Protein AF-A0A482J5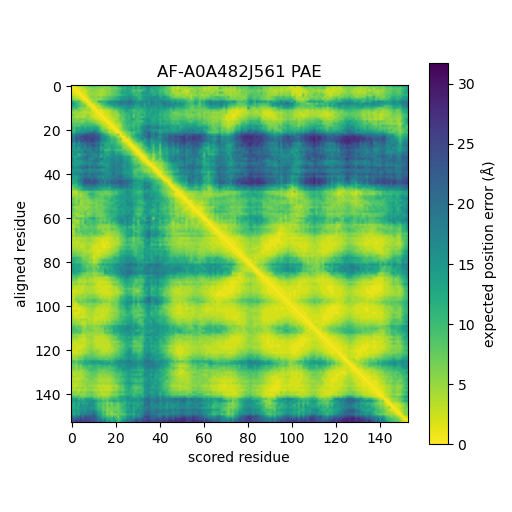61-F1 (afdb_monomer)

Organism: NCBI:txid119219

Solvent-accessible surface area (backbone atoms only — not comparable to full-atom values): 8824 Å² total; per-residue (Å²): 69,38,36,42,45,61,85,67,69,70,50,42,42,31,44,42,48,53,61,88,45,54,95,66,61,101,55,86,54,64,65,40,57,34,67,81,62,46,78,80,64,70,86,78,70,88,78,81,68,65,26,83,70,95,51,59,74,94,69,44,37,71,46,81,70,74,55,83,40,66,33,37,39,31,37,40,32,43,21,58,84,91,48,54,88,33,61,22,49,19,13,33,27,33,56,43,53,82,96,42,35,34,37,37,45,39,46,63,50,89,66,17,78,48,52,46,42,46,55,27,35,46,39,77,37,100,83,60,37,46,48,80,41,78,42,87,67,53,46,74,46,55,74,72,61,71,64,67,64,62,62,77,116

Radius of gyration: 15.28 Å; Cα contacts (8 Å, |Δi|>4): 322; chains: 1; bounding box: 35×39×38 Å

Sequence (153 aa):
MVRVTTSTDDRTTFSVLDPASCPKAPWPLVLAGTGKQLAAMGRDGELDMVGSSPEPPSRTRERKVAVDKRIYVAVTSTAAPPAEEVRCAAGVSFIPRTGAQYEIRYTRDETAQHCSARVLRLEPRGDGGANVAPEPTQLGFRALRSEYLCGAR

Secondary structure (DSSP, 8-state):
-EEEEES--TTEEEEEE-GGGTT--SS--EEE--GGGGTTS--PPP---SS--SS-TTT-EEE---SSS-EEEEEEEEPPTT-TT-EEEEEEEE---TT-EEEEEEEE-TTSS-EEEEEEEEEE-TTS-EEEEE-TT-EEES---HHHHHS--

Structure (mmCIF, N/CA/C/O backbone):
data_AF-A0A482J561-F1
#
_entry.id   AF-A0A482J561-F1
#
loop_
_atom_site.group_PDB
_atom_site.id
_atom_site.type_symbol
_atom_site.label_atom_id
_atom_site.label_alt_id
_atom_site.label_comp_id
_atom_site.label_asym_id
_atom_site.label_entity_id
_atom_site.label_seq_id
_atom_site.pdbx_PDB_ins_code
_atom_site.Cartn_x
_atom_site.Cartn_y
_atom_site.Cartn_z
_atom_site.occupancy
_atom_site.B_iso_or_equiv
_atom_site.auth_seq_id
_atom_site.auth_comp_id
_atom_site.auth_asym_id
_atom_site.auth_atom_id
_atom_site.pdbx_PDB_model_num
ATOM 1 N N . MET A 1 1 ? -11.466 0.850 3.862 1.00 74.38 1 MET A N 1
ATOM 2 C CA . MET A 1 1 ? -11.291 0.355 2.470 1.00 74.38 1 MET A CA 1
ATOM 3 C C . MET A 1 1 ? -9.904 0.738 1.996 1.00 74.38 1 MET A C 1
ATOM 5 O O . MET A 1 1 ? -9.359 1.702 2.521 1.00 74.38 1 MET A O 1
ATOM 9 N N . VAL A 1 2 ? -9.312 -0.020 1.081 1.00 73.81 2 VAL A N 1
ATOM 10 C CA . VAL A 1 2 ? -7.940 0.196 0.612 1.00 73.81 2 VAL A CA 1
ATOM 11 C C . VAL A 1 2 ? -7.914 0.134 -0.907 1.00 73.81 2 VAL A C 1
ATOM 13 O O . VAL A 1 2 ? -8.330 -0.879 -1.457 1.00 73.81 2 VAL A O 1
ATOM 16 N N . ARG A 1 3 ? -7.382 1.175 -1.551 1.00 80.19 3 ARG A N 1
ATOM 17 C CA . ARG A 1 3 ? -7.026 1.223 -2.970 1.00 80.19 3 ARG A CA 1
ATOM 18 C C . ARG A 1 3 ? -5.521 1.060 -3.129 1.00 80.19 3 ARG A C 1
ATOM 20 O O . ARG A 1 3 ? -4.746 1.650 -2.377 1.00 80.19 3 ARG A O 1
ATOM 27 N N . VAL A 1 4 ? -5.095 0.307 -4.132 1.00 73.94 4 VAL A N 1
ATOM 28 C CA . VAL A 1 4 ? -3.686 0.224 -4.531 1.00 73.94 4 VAL A CA 1
ATOM 29 C C . VAL A 1 4 ? -3.464 1.056 -5.786 1.00 73.94 4 VAL A C 1
ATOM 31 O O . VAL A 1 4 ? -4.193 0.919 -6.767 1.00 73.94 4 VAL A O 1
ATOM 34 N N . THR A 1 5 ? -2.435 1.896 -5.738 1.00 75.12 5 THR A N 1
ATOM 35 C CA . THR A 1 5 ? -1.909 2.655 -6.875 1.00 75.12 5 THR A CA 1
ATOM 36 C C . THR A 1 5 ? -0.450 2.274 -7.065 1.00 75.12 5 THR A C 1
ATOM 38 O O . THR A 1 5 ? 0.326 2.194 -6.106 1.00 75.12 5 THR A O 1
ATOM 41 N N . THR A 1 6 ? -0.081 1.987 -8.304 1.00 71.12 6 THR A N 1
ATOM 42 C CA . THR A 1 6 ? 1.246 1.487 -8.629 1.00 71.12 6 THR A CA 1
ATOM 43 C C . THR A 1 6 ? 1.725 2.129 -9.909 1.00 71.12 6 THR A C 1
ATOM 45 O O . THR A 1 6 ? 1.005 2.115 -10.896 1.00 71.12 6 THR A O 1
ATOM 48 N N . SER A 1 7 ? 2.952 2.646 -9.919 1.00 67.75 7 SER A N 1
ATOM 49 C CA . SER A 1 7 ? 3.564 3.190 -11.137 1.00 67.75 7 SER A CA 1
ATOM 50 C C . SER A 1 7 ? 4.103 2.094 -12.070 1.00 67.75 7 SER A C 1
ATOM 52 O O . SER A 1 7 ? 5.018 2.347 -12.852 1.00 67.75 7 SER A O 1
ATOM 54 N N . THR A 1 8 ? 3.647 0.848 -11.917 1.00 62.09 8 THR A N 1
ATOM 55 C CA . THR A 1 8 ? 4.318 -0.341 -12.458 1.00 62.09 8 THR A CA 1
ATOM 56 C C . THR A 1 8 ? 3.422 -1.192 -13.343 1.00 62.09 8 THR A C 1
ATOM 58 O O . THR A 1 8 ? 2.197 -1.091 -13.335 1.00 62.09 8 THR A O 1
ATOM 61 N N . ASP A 1 9 ? 4.085 -2.002 -14.159 1.00 64.81 9 ASP A N 1
ATOM 62 C CA . ASP A 1 9 ? 3.537 -2.962 -15.108 1.00 64.81 9 ASP A CA 1
ATOM 63 C C . ASP A 1 9 ? 3.195 -4.302 -14.434 1.00 64.81 9 ASP A C 1
ATOM 65 O O . ASP A 1 9 ? 3.190 -4.428 -13.206 1.00 64.81 9 ASP A O 1
ATOM 69 N N . ASP A 1 10 ? 2.939 -5.333 -15.248 1.00 67.19 10 ASP A N 1
ATOM 70 C CA . ASP A 1 10 ? 2.455 -6.624 -14.770 1.00 67.19 10 A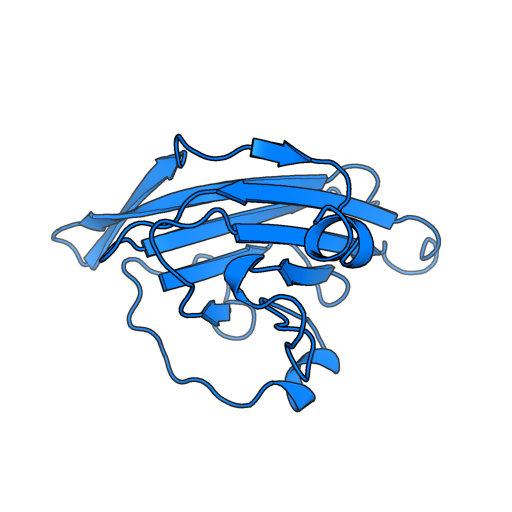SP A CA 1
ATOM 71 C C . ASP A 1 10 ? 3.492 -7.514 -14.043 1.00 67.19 10 ASP A C 1
ATOM 73 O O . ASP A 1 10 ? 3.405 -8.744 -14.045 1.00 67.19 10 ASP A O 1
ATOM 77 N N . ARG A 1 11 ? 4.506 -6.895 -13.431 1.00 68.69 11 ARG A N 1
ATOM 78 C CA . ARG A 1 11 ? 5.641 -7.562 -12.771 1.00 68.69 11 ARG A CA 1
ATOM 79 C C . ARG A 1 11 ? 5.702 -7.343 -11.268 1.00 68.69 11 ARG A C 1
ATOM 81 O O . ARG A 1 11 ? 6.667 -7.761 -10.622 1.00 68.69 11 ARG A O 1
ATOM 88 N N . THR A 1 12 ? 4.691 -6.684 -10.713 1.00 71.88 12 THR A N 1
ATOM 89 C CA . THR A 1 12 ? 4.586 -6.388 -9.286 1.00 71.88 12 THR A CA 1
ATOM 90 C C . THR A 1 12 ? 3.503 -7.254 -8.645 1.00 71.88 12 THR A C 1
ATOM 92 O O . THR A 1 12 ? 2.371 -7.328 -9.124 1.00 71.88 12 THR A O 1
ATOM 95 N N . THR A 1 13 ? 3.864 -7.912 -7.547 1.00 72.88 13 THR A N 1
ATOM 96 C CA . THR A 1 13 ? 2.984 -8.731 -6.708 1.00 72.88 13 THR A CA 1
ATOM 97 C C . THR A 1 13 ? 2.817 -8.061 -5.347 1.00 72.88 13 THR A C 1
ATOM 99 O O . THR A 1 13 ? 3.813 -7.702 -4.711 1.00 72.88 13 THR A O 1
ATOM 102 N N . PHE A 1 14 ? 1.573 -7.934 -4.881 1.00 74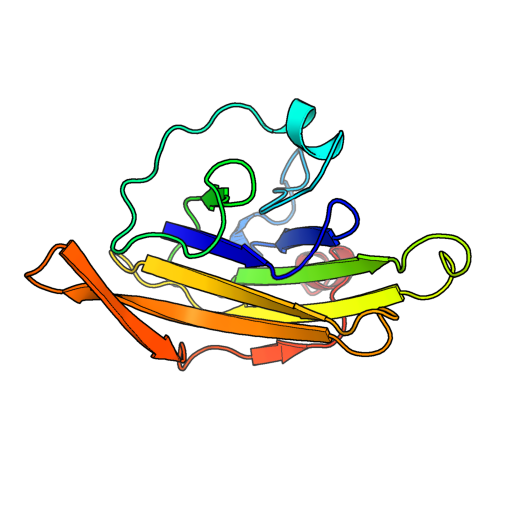.06 14 PHE A N 1
ATOM 103 C CA . PHE A 1 14 ? 1.234 -7.402 -3.564 1.00 74.06 14 PHE A CA 1
ATOM 104 C C . PHE A 1 14 ? 0.584 -8.488 -2.706 1.00 74.06 14 PHE A C 1
ATOM 106 O O . PHE A 1 14 ? -0.484 -9.018 -3.019 1.00 74.06 14 PHE A O 1
ATOM 113 N N . SER A 1 15 ? 1.193 -8.754 -1.562 1.00 71.25 15 SER A N 1
ATOM 114 C CA . SER A 1 15 ? 0.678 -9.668 -0.552 1.00 71.25 15 SER A CA 1
ATOM 115 C C . SER A 1 15 ? 0.185 -8.863 0.639 1.00 71.25 15 SER A C 1
ATOM 117 O O . SER A 1 15 ? 0.915 -8.003 1.138 1.00 71.25 15 SER A O 1
ATOM 119 N N . VAL A 1 16 ? -1.023 -9.152 1.127 1.00 72.56 16 VAL A N 1
ATOM 120 C CA . VAL A 1 16 ? -1.464 -8.643 2.428 1.00 72.56 16 VAL A CA 1
ATOM 121 C C . VAL A 1 16 ? -1.579 -9.750 3.435 1.00 72.56 16 VAL A C 1
ATOM 123 O O . VAL A 1 16 ? -2.102 -10.829 3.175 1.00 72.56 16 VAL A O 1
ATOM 126 N N . LEU A 1 17 ? -1.053 -9.436 4.606 1.00 71.25 17 LEU A N 1
ATOM 127 C CA . LEU A 1 17 ? -1.030 -10.306 5.749 1.00 71.25 17 LEU A CA 1
ATOM 128 C C . LEU A 1 17 ? -1.747 -9.577 6.879 1.00 71.25 17 LEU A C 1
ATOM 130 O O . LEU A 1 17 ? -1.310 -8.522 7.348 1.00 71.25 17 LEU A O 1
ATOM 134 N N . ASP A 1 18 ? -2.877 -10.148 7.276 1.00 71.25 18 ASP A N 1
ATOM 135 C CA . ASP A 1 18 ? -3.628 -9.759 8.459 1.00 71.25 18 ASP A CA 1
ATOM 136 C C . ASP A 1 18 ? -3.331 -10.782 9.571 1.00 71.25 18 ASP A C 1
ATOM 138 O O . ASP A 1 18 ? -3.808 -11.918 9.491 1.00 71.25 18 ASP A O 1
ATOM 142 N N . PRO A 1 19 ? -2.545 -10.424 10.605 1.00 65.75 19 PRO A N 1
ATOM 143 C CA . PRO A 1 19 ? -2.222 -11.331 11.705 1.00 65.75 19 PRO A CA 1
ATOM 144 C C . PRO A 1 19 ? -3.455 -11.849 12.453 1.00 65.75 19 PRO A C 1
ATOM 146 O O . PRO A 1 19 ? -3.391 -12.913 13.069 1.00 65.75 19 PRO A O 1
ATOM 149 N N . ALA A 1 20 ? -4.587 -11.132 12.399 1.00 64.81 20 ALA A N 1
ATOM 150 C CA . ALA A 1 20 ? -5.841 -11.597 12.985 1.00 64.81 20 ALA A CA 1
ATOM 151 C C . ALA A 1 20 ? -6.414 -12.832 12.261 1.00 64.81 20 ALA A C 1
ATOM 153 O O . ALA A 1 20 ? -7.264 -13.520 12.820 1.00 64.81 20 ALA A O 1
ATOM 154 N N . SER A 1 21 ? -5.921 -13.143 11.057 1.00 61.34 21 SER A N 1
ATOM 155 C CA . SER A 1 21 ? -6.320 -14.306 10.253 1.00 61.34 21 SER A CA 1
ATOM 156 C C . SER A 1 21 ? -5.414 -15.543 10.444 1.00 61.34 21 SER A C 1
ATOM 158 O O . SER A 1 21 ? -5.649 -16.580 9.823 1.00 61.34 21 SER A O 1
ATOM 160 N N . CYS A 1 22 ? -4.383 -15.491 11.301 1.00 62.53 22 CYS A N 1
ATOM 161 C CA . CYS A 1 22 ? -3.546 -16.659 11.627 1.00 62.53 22 CYS A CA 1
ATOM 162 C C . CYS A 1 22 ? -4.279 -17.624 12.597 1.00 62.53 22 CYS A C 1
ATOM 164 O O . CYS A 1 22 ? -4.930 -17.152 13.531 1.00 62.53 22 CYS A O 1
ATOM 166 N N . PRO A 1 23 ? -4.155 -18.966 12.462 1.00 57.38 23 PRO A N 1
ATOM 167 C CA . PRO A 1 23 ? -3.272 -19.711 11.555 1.00 57.38 23 PRO A CA 1
ATOM 168 C C . PRO A 1 23 ? -3.900 -20.046 10.189 1.00 57.38 23 PRO A C 1
ATOM 170 O O . PRO A 1 23 ? -3.286 -20.763 9.404 1.00 57.38 23 PRO A O 1
ATOM 173 N N . LYS A 1 24 ? -5.127 -19.594 9.899 1.00 51.75 24 LYS A N 1
ATOM 174 C CA . LYS A 1 24 ? -5.926 -20.118 8.786 1.00 51.75 24 LYS A CA 1
ATOM 175 C C . LYS A 1 24 ? -6.505 -18.998 7.919 1.00 51.75 24 LYS A C 1
ATOM 177 O O . LYS A 1 24 ? -7.636 -18.570 8.120 1.00 51.75 24 LYS A O 1
ATOM 182 N N . ALA A 1 25 ? -5.770 -18.636 6.872 1.00 46.88 25 ALA A N 1
ATOM 183 C CA . ALA A 1 25 ? -6.376 -18.189 5.623 1.00 46.88 25 ALA A CA 1
ATOM 184 C C . ALA A 1 25 ? -6.187 -19.333 4.605 1.00 46.88 25 ALA A C 1
ATOM 186 O O . ALA A 1 25 ? -5.044 -19.683 4.317 1.00 46.88 25 ALA A O 1
ATOM 187 N N . PRO A 1 26 ? -7.255 -19.974 4.089 1.00 39.50 26 PRO A N 1
ATOM 188 C CA . PRO A 1 26 ? -7.130 -21.096 3.149 1.00 39.50 26 PRO A CA 1
ATOM 189 C C . PRO A 1 26 ? -6.497 -20.705 1.802 1.00 39.50 26 PRO A C 1
ATOM 191 O O . PRO A 1 26 ? -6.186 -21.580 1.001 1.00 39.50 26 PRO A O 1
ATOM 194 N N . TRP A 1 27 ? -6.290 -19.407 1.565 1.00 39.50 27 TRP A N 1
ATOM 195 C CA . TRP A 1 27 ? -5.699 -18.836 0.362 1.00 39.50 27 TRP A CA 1
ATOM 196 C C . TRP A 1 27 ? -4.897 -17.581 0.731 1.00 39.50 27 TRP A C 1
ATOM 198 O O . TRP A 1 27 ? -5.283 -16.882 1.674 1.00 39.50 27 TRP A O 1
ATOM 208 N N . PRO A 1 28 ? -3.810 -17.251 0.009 1.00 41.50 28 PRO A N 1
ATOM 209 C CA . PRO A 1 28 ? -3.178 -15.945 0.143 1.00 41.50 28 PRO A CA 1
ATOM 210 C C . PRO A 1 28 ? -4.212 -14.852 -0.161 1.00 41.50 28 PRO A C 1
ATOM 212 O O . PRO A 1 28 ? -4.810 -14.840 -1.237 1.00 41.50 28 PRO A O 1
ATOM 215 N N . LEU A 1 29 ? -4.427 -13.930 0.783 1.00 50.16 29 LEU A N 1
ATOM 216 C CA . LEU A 1 29 ? -5.214 -12.717 0.557 1.00 50.16 29 LEU A CA 1
ATOM 217 C C . LEU A 1 29 ? -4.370 -11.776 -0.314 1.00 50.16 29 LEU A C 1
ATOM 219 O O . LEU A 1 29 ? -3.665 -10.887 0.166 1.00 50.16 29 LEU A O 1
ATOM 223 N N . VAL A 1 30 ? -4.359 -12.051 -1.618 1.00 44.06 30 VAL A N 1
ATOM 224 C CA . VAL A 1 30 ? -3.670 -11.227 -2.611 1.00 44.06 30 VAL A CA 1
ATOM 225 C C . VAL A 1 30 ? -4.409 -9.890 -2.682 1.00 44.06 30 VAL A C 1
ATOM 227 O O . VAL A 1 30 ? -5.550 -9.810 -3.133 1.00 44.06 30 VAL A O 1
ATOM 230 N N . LEU A 1 31 ? -3.772 -8.836 -2.171 1.00 48.62 31 LEU A N 1
ATOM 231 C CA . LEU A 1 31 ? -4.339 -7.483 -2.130 1.00 48.62 31 LEU A CA 1
ATOM 232 C C . LEU A 1 31 ? -4.307 -6.826 -3.510 1.00 48.62 31 LEU A C 1
ATOM 234 O O . LEU A 1 31 ? -5.187 -6.043 -3.857 1.00 48.62 31 LEU A O 1
ATOM 238 N N . ALA A 1 32 ? -3.272 -7.152 -4.285 1.00 43.19 32 ALA A N 1
ATOM 239 C CA . ALA A 1 32 ? -3.131 -6.778 -5.676 1.00 43.19 32 ALA A CA 1
ATOM 240 C C . ALA A 1 32 ? -2.144 -7.725 -6.374 1.00 43.19 32 ALA A C 1
ATOM 242 O O . ALA A 1 32 ? -1.132 -8.154 -5.825 1.00 43.19 32 ALA A O 1
ATOM 243 N N . GLY A 1 33 ? -2.449 -8.050 -7.617 1.00 42.91 33 GLY A N 1
ATOM 244 C CA . GLY A 1 33 ? -1.601 -8.836 -8.494 1.00 42.91 33 GLY A CA 1
ATOM 245 C C . GLY A 1 33 ? -1.804 -8.336 -9.907 1.00 42.91 33 GLY A C 1
ATOM 246 O O . GLY A 1 33 ? -2.800 -7.672 -10.214 1.00 42.91 33 GLY A O 1
ATOM 247 N N . THR A 1 34 ? -0.853 -8.651 -10.760 1.00 43.16 34 THR A N 1
ATOM 248 C CA . THR A 1 34 ? -0.872 -8.250 -12.156 1.00 43.16 34 THR A CA 1
ATOM 249 C C . THR A 1 34 ? -0.864 -9.482 -13.067 1.00 43.16 34 THR A C 1
ATOM 251 O O . THR A 1 34 ? -0.515 -10.587 -12.642 1.00 43.16 34 THR A O 1
ATOM 254 N N . GLY A 1 35 ? -1.366 -9.350 -14.298 1.00 48.28 35 GLY A N 1
ATOM 255 C CA . GLY A 1 35 ? -1.484 -10.481 -15.228 1.00 48.28 35 GLY A CA 1
ATOM 256 C C . GLY A 1 35 ? -2.302 -11.681 -14.701 1.00 48.28 35 GLY A C 1
ATOM 257 O O . GLY A 1 35 ? -3.396 -11.535 -14.157 1.00 48.28 35 GLY A O 1
ATOM 258 N N . LYS A 1 36 ? -1.789 -12.910 -14.880 1.00 41.59 36 LYS A N 1
ATOM 259 C CA . LYS A 1 36 ? -2.512 -14.180 -14.620 1.00 41.59 36 LYS A CA 1
ATOM 260 C C . LYS A 1 36 ? -2.879 -14.430 -13.149 1.00 41.59 36 LYS A C 1
ATOM 262 O O . LYS A 1 36 ? -3.746 -15.258 -12.882 1.00 41.59 36 LYS A O 1
ATOM 267 N N . GLN A 1 37 ? -2.278 -13.700 -12.208 1.00 47.75 37 GLN A N 1
ATOM 268 C CA . GLN A 1 37 ? -2.614 -13.776 -10.779 1.00 47.75 37 GLN A CA 1
ATOM 269 C C . GLN A 1 37 ? -4.034 -13.245 -10.482 1.00 47.75 37 GLN A C 1
ATOM 271 O O . GLN A 1 37 ? -4.614 -13.579 -9.454 1.00 47.75 37 GLN A O 1
ATOM 276 N N . LEU A 1 38 ? -4.624 -12.468 -11.406 1.00 48.84 38 LEU A N 1
ATOM 277 C CA . LEU A 1 38 ? -5.964 -11.873 -11.298 1.00 48.84 38 LEU A CA 1
ATOM 278 C C . LEU A 1 38 ? -7.121 -12.863 -11.467 1.00 48.84 38 LEU A C 1
ATOM 280 O O . LEU A 1 38 ? -8.165 -12.685 -10.843 1.00 48.84 38 LEU A O 1
ATOM 284 N N . ALA A 1 39 ? -6.950 -13.908 -12.280 1.00 47.16 39 ALA A N 1
ATOM 285 C CA . ALA A 1 39 ? -8.026 -14.858 -12.576 1.00 47.16 39 ALA A CA 1
ATOM 286 C C . ALA A 1 39 ? -8.450 -15.684 -11.346 1.00 47.16 39 ALA A C 1
ATOM 288 O O . ALA A 1 39 ? -9.585 -16.145 -11.276 1.00 47.16 39 ALA A O 1
ATOM 289 N N . ALA A 1 40 ? -7.562 -15.827 -10.358 1.00 46.16 40 ALA A N 1
ATOM 290 C CA . ALA A 1 40 ? -7.813 -16.569 -9.125 1.00 46.16 40 ALA A CA 1
ATOM 291 C C . ALA A 1 40 ? -8.581 -15.766 -8.049 1.00 46.16 40 ALA A C 1
ATOM 293 O O . ALA A 1 40 ? -8.910 -16.326 -7.009 1.00 46.16 40 ALA A O 1
ATOM 294 N N . MET A 1 41 ? -8.850 -14.467 -8.264 1.00 49.53 41 MET A N 1
ATOM 295 C CA . MET A 1 41 ? -9.267 -13.532 -7.200 1.00 49.53 41 MET A CA 1
ATOM 296 C C . MET A 1 41 ? -10.746 -13.106 -7.209 1.00 49.53 41 MET A C 1
ATOM 298 O O . MET A 1 41 ? -11.152 -12.352 -6.326 1.00 49.53 41 MET A O 1
ATOM 302 N N . GLY A 1 42 ? -11.551 -13.559 -8.177 1.00 46.50 42 GLY A N 1
ATOM 303 C CA . GLY A 1 42 ? -12.956 -13.145 -8.309 1.00 46.50 42 GLY A CA 1
ATOM 304 C C . GLY A 1 42 ? -13.150 -11.650 -8.635 1.00 46.50 42 GLY A C 1
ATOM 305 O O . GLY A 1 42 ? -12.209 -10.855 -8.640 1.00 46.50 42 GLY A O 1
ATOM 306 N N . ARG A 1 43 ? -14.391 -11.257 -8.957 1.00 46.84 43 ARG A N 1
ATOM 307 C CA . ARG A 1 43 ? -14.787 -9.860 -9.217 1.00 46.84 43 ARG A CA 1
ATOM 308 C C . ARG A 1 43 ? -15.447 -9.279 -7.966 1.00 46.84 43 ARG A C 1
ATOM 310 O O . ARG A 1 43 ? -16.665 -9.339 -7.848 1.00 46.84 43 ARG A O 1
ATOM 317 N N . ASP A 1 44 ? -14.670 -8.728 -7.042 1.00 46.81 44 ASP A N 1
ATOM 318 C CA . ASP A 1 44 ? -15.261 -7.782 -6.088 1.00 46.81 44 ASP A CA 1
ATOM 319 C C . ASP A 1 44 ? -15.614 -6.503 -6.858 1.00 46.81 44 ASP A C 1
ATOM 321 O O . ASP A 1 44 ? -14.775 -5.983 -7.601 1.00 46.81 44 ASP A O 1
ATOM 325 N N . GLY A 1 45 ? -16.868 -6.060 -6.730 1.00 50.22 45 GLY A N 1
ATOM 326 C CA . GLY A 1 45 ? -17.376 -4.829 -7.338 1.00 50.22 45 GLY A CA 1
ATOM 327 C C . GLY A 1 45 ? -16.670 -3.576 -6.813 1.00 50.22 45 GLY A C 1
ATOM 328 O O . GLY A 1 45 ? -15.920 -3.640 -5.837 1.00 50.22 45 GLY A O 1
ATOM 329 N N . GLU A 1 46 ? -16.906 -2.449 -7.487 1.00 54.97 46 GLU A N 1
ATOM 330 C CA . GLU A 1 46 ? -16.416 -1.124 -7.083 1.00 54.97 46 GLU A CA 1
ATOM 331 C C . GLU A 1 46 ? -16.709 -0.877 -5.591 1.00 54.97 46 GLU A C 1
ATOM 333 O O . GLU A 1 46 ? -17.803 -1.176 -5.110 1.00 54.97 46 GLU A O 1
ATOM 338 N N . LEU A 1 47 ? -15.716 -0.401 -4.829 1.00 58.16 47 LEU A N 1
ATOM 339 C CA . LEU A 1 47 ? -15.858 -0.141 -3.389 1.00 58.16 47 LEU A CA 1
ATOM 340 C C . LEU A 1 47 ? -16.210 1.324 -3.088 1.00 58.16 47 LEU A C 1
ATOM 342 O O . LEU A 1 47 ? -16.095 1.742 -1.936 1.00 58.16 47 LEU A O 1
ATOM 346 N N . ASP A 1 48 ? -16.627 2.088 -4.103 1.00 68.81 48 ASP A N 1
ATOM 347 C CA . ASP A 1 48 ? -17.039 3.496 -4.011 1.00 68.81 48 ASP A CA 1
ATOM 348 C C . ASP A 1 48 ? -16.044 4.356 -3.215 1.00 68.81 48 ASP A C 1
ATOM 350 O O . ASP A 1 48 ? -16.388 5.101 -2.288 1.00 68.81 48 ASP A O 1
ATOM 354 N N . MET A 1 49 ? -14.757 4.209 -3.540 1.00 78.50 49 MET A N 1
ATOM 355 C CA . MET A 1 49 ? -13.705 4.974 -2.883 1.00 78.50 49 MET A CA 1
ATOM 356 C C . MET A 1 49 ? -13.719 6.448 -3.303 1.00 78.50 49 MET A C 1
ATOM 358 O O . MET A 1 49 ? -14.009 6.795 -4.445 1.00 78.50 49 MET A O 1
ATOM 362 N N . VAL A 1 50 ? -13.382 7.332 -2.364 1.00 84.31 50 VAL A N 1
ATOM 363 C CA . VAL A 1 50 ? -13.386 8.777 -2.587 1.00 84.31 50 VAL A CA 1
ATOM 364 C C . VAL A 1 50 ? -12.203 9.221 -3.434 1.00 84.31 50 VAL A C 1
ATOM 366 O O . VAL A 1 50 ? -11.068 8.771 -3.247 1.00 84.31 50 VAL A O 1
ATOM 369 N N . GLY A 1 51 ? -12.479 10.159 -4.339 1.00 82.12 51 GLY A N 1
ATOM 370 C CA . GLY A 1 51 ? -11.522 10.664 -5.313 1.00 82.12 51 GLY A CA 1
ATOM 371 C C . GLY A 1 51 ? -11.181 9.653 -6.412 1.00 82.12 51 GLY A C 1
ATOM 372 O O . GLY A 1 51 ? -11.125 8.441 -6.201 1.00 82.12 51 GLY A O 1
ATOM 373 N N . SER A 1 52 ? -10.887 10.155 -7.608 1.00 76.25 52 SER A N 1
ATOM 374 C CA . SER A 1 52 ? -10.500 9.309 -8.740 1.00 76.25 52 SER A CA 1
ATOM 375 C C . SER A 1 52 ? -9.090 8.739 -8.563 1.00 76.25 52 SER A C 1
ATOM 377 O O . SER A 1 52 ? -8.180 9.427 -8.094 1.00 76.25 52 SER A O 1
ATOM 379 N N . SER A 1 53 ? -8.898 7.476 -8.951 1.00 73.50 53 SER A N 1
ATOM 380 C CA . SER A 1 53 ? -7.558 6.898 -9.060 1.00 73.50 53 SER A CA 1
ATOM 381 C C . SER A 1 53 ? -6.803 7.566 -10.215 1.00 73.50 53 SER A C 1
ATOM 383 O O . SER A 1 53 ? -7.391 7.744 -11.283 1.00 73.50 53 SER A O 1
ATOM 385 N N . PRO A 1 54 ? -5.516 7.920 -10.047 1.00 72.06 54 PRO A N 1
ATOM 386 C CA . PRO A 1 54 ? -4.674 8.330 -11.169 1.00 72.06 54 PRO A CA 1
ATOM 387 C C . PRO A 1 54 ? -4.333 7.153 -12.102 1.00 72.06 54 PRO A C 1
ATOM 389 O O . PRO A 1 54 ? -3.948 7.377 -13.245 1.00 72.06 54 PRO A O 1
ATOM 392 N N . GLU A 1 55 ? -4.473 5.908 -11.633 1.00 68.38 55 GLU A N 1
ATOM 393 C CA . GLU A 1 55 ? -4.266 4.704 -12.441 1.00 68.38 55 GLU A CA 1
ATOM 394 C C . GLU A 1 55 ? -5.563 4.296 -13.160 1.00 68.38 55 GLU A C 1
ATOM 396 O O . GLU A 1 55 ? -6.650 4.417 -12.582 1.00 68.38 55 GLU A O 1
ATOM 401 N N . PRO A 1 56 ? -5.493 3.732 -14.383 1.00 66.75 56 PRO A N 1
ATOM 402 C CA . PRO A 1 56 ? -6.680 3.241 -15.071 1.00 66.75 56 PRO A CA 1
ATOM 403 C C . PRO A 1 56 ? -7.391 2.154 -14.237 1.00 66.75 56 PRO A C 1
ATOM 405 O O . PRO A 1 56 ? -6.735 1.414 -13.491 1.00 66.75 56 PRO A O 1
ATOM 408 N N . PRO A 1 57 ? -8.721 1.980 -14.375 1.00 64.50 57 PRO A N 1
ATOM 409 C CA . PRO A 1 57 ? -9.482 0.992 -13.599 1.00 64.50 57 PRO A CA 1
ATOM 410 C C . PRO A 1 57 ? -8.929 -0.437 -13.707 1.00 64.50 57 PRO A C 1
ATOM 412 O O . PRO A 1 57 ? -8.938 -1.200 -12.744 1.00 64.50 57 PRO A O 1
ATOM 415 N N . SER A 1 58 ? -8.345 -0.790 -14.856 1.00 61.00 58 SER A N 1
ATOM 416 C CA . SER A 1 58 ? -7.697 -2.088 -15.079 1.00 61.00 58 SER A CA 1
ATOM 417 C C . SER A 1 58 ? -6.474 -2.341 -14.188 1.00 61.00 58 SER A C 1
ATOM 419 O O . SER A 1 58 ? -6.120 -3.504 -13.995 1.00 61.00 58 SER A O 1
ATOM 421 N N . ARG A 1 59 ? -5.875 -1.305 -13.587 1.00 62.00 59 ARG A N 1
ATOM 422 C CA . ARG A 1 59 ? -4.700 -1.370 -12.693 1.00 62.00 59 ARG A CA 1
ATOM 423 C C . ARG A 1 59 ? -5.000 -0.990 -11.247 1.00 62.00 59 ARG A C 1
ATOM 425 O O . ARG A 1 59 ? -4.252 -1.357 -10.346 1.00 62.00 59 ARG A O 1
ATOM 432 N N . THR A 1 60 ? -6.115 -0.310 -11.021 1.00 59.91 60 THR A N 1
ATOM 433 C CA . THR A 1 60 ? -6.603 0.009 -9.681 1.00 59.91 60 THR A CA 1
ATOM 434 C C . THR A 1 60 ? -7.246 -1.222 -9.043 1.00 59.91 60 THR A C 1
ATOM 436 O O . THR A 1 60 ? -8.011 -1.945 -9.684 1.00 59.91 60 THR A O 1
ATOM 439 N N . ARG A 1 61 ? -6.929 -1.499 -7.777 1.00 66.00 61 ARG A N 1
ATOM 440 C CA . ARG A 1 61 ? -7.547 -2.592 -7.009 1.00 66.00 61 ARG A CA 1
ATOM 441 C C . ARG A 1 61 ? -8.005 -2.086 -5.660 1.00 66.00 61 ARG A C 1
ATOM 443 O O . ARG A 1 61 ? -7.249 -1.388 -4.989 1.00 66.00 61 ARG A O 1
ATOM 450 N N . GLU A 1 62 ? -9.216 -2.468 -5.276 1.00 66.62 62 GLU A N 1
ATOM 451 C CA . GLU A 1 62 ? -9.850 -2.016 -4.044 1.00 66.62 62 GLU A CA 1
ATOM 452 C C . GLU A 1 62 ? -10.257 -3.222 -3.180 1.00 66.62 62 GLU A C 1
ATOM 454 O O . GLU A 1 62 ? -10.774 -4.220 -3.694 1.00 66.62 62 GLU A O 1
ATOM 459 N N . ARG A 1 63 ? -10.000 -3.160 -1.865 1.00 68.00 63 ARG A N 1
ATOM 460 C CA . ARG A 1 63 ? -10.367 -4.210 -0.893 1.00 68.00 63 ARG A CA 1
ATOM 461 C C . ARG A 1 63 ? -10.826 -3.656 0.460 1.00 68.00 63 ARG A C 1
ATOM 463 O O . ARG A 1 63 ? -10.418 -2.578 0.903 1.00 68.00 63 ARG A O 1
ATOM 470 N N . LYS A 1 64 ? -11.662 -4.429 1.162 1.00 63.00 64 LYS A N 1
ATOM 471 C CA . LYS A 1 64 ? -11.957 -4.236 2.594 1.00 63.00 64 LYS A CA 1
ATOM 472 C C . LYS A 1 64 ? -10.861 -4.907 3.430 1.00 63.00 64 LYS A C 1
ATOM 474 O O . LYS A 1 64 ? -10.320 -5.930 3.032 1.00 63.00 64 LYS A O 1
ATOM 479 N N . VAL A 1 65 ? -10.532 -4.318 4.575 1.00 68.06 65 VAL A N 1
ATOM 480 C CA . VAL A 1 65 ? -9.506 -4.819 5.506 1.00 68.06 65 VAL A CA 1
ATOM 481 C C . VAL A 1 65 ? -10.047 -4.777 6.929 1.00 68.06 65 VAL A C 1
ATOM 483 O O . VAL A 1 65 ? -10.935 -3.967 7.213 1.00 68.06 65 VAL A O 1
ATOM 486 N N . ALA A 1 66 ? -9.512 -5.626 7.808 1.00 68.31 66 ALA A N 1
ATOM 487 C CA . ALA A 1 66 ? -9.815 -5.567 9.231 1.00 68.31 66 ALA A CA 1
ATOM 488 C C . ALA A 1 66 ? -9.390 -4.212 9.817 1.00 68.31 66 ALA A C 1
ATOM 490 O O . ALA A 1 66 ? -8.347 -3.658 9.464 1.00 68.31 66 ALA A O 1
ATOM 491 N N . VAL A 1 67 ? -10.227 -3.678 10.700 1.00 74.00 67 VAL A N 1
ATOM 492 C CA . VAL A 1 67 ? -9.995 -2.406 11.391 1.00 74.00 67 VAL A CA 1
ATOM 493 C C . VAL A 1 67 ? -9.345 -2.650 12.749 1.00 74.00 67 VAL A C 1
ATOM 495 O O . VAL A 1 67 ? -9.411 -3.750 13.297 1.00 74.00 67 VAL A O 1
ATOM 498 N N . ASP A 1 68 ? -8.688 -1.623 13.280 1.00 76.06 68 ASP A N 1
ATOM 499 C CA . ASP A 1 68 ? -8.119 -1.556 14.630 1.00 76.06 68 ASP A CA 1
ATOM 500 C C . ASP A 1 68 ? -7.033 -2.607 14.937 1.00 76.06 68 ASP A C 1
ATOM 502 O O . ASP A 1 68 ? -6.579 -2.757 16.076 1.00 76.06 68 ASP A O 1
ATOM 506 N N . LYS A 1 69 ? -6.556 -3.313 13.906 1.00 78.81 69 LYS A N 1
ATOM 507 C CA . LYS A 1 69 ? -5.422 -4.240 13.947 1.00 78.81 69 LYS A CA 1
ATOM 508 C C . LYS A 1 69 ? -4.385 -3.842 12.910 1.00 78.81 69 LYS A C 1
ATOM 510 O O . LYS A 1 69 ? -4.713 -3.321 11.850 1.00 78.81 69 LYS A O 1
ATOM 515 N N . ARG A 1 70 ? -3.108 -4.070 13.230 1.00 85.56 70 ARG A N 1
ATOM 516 C CA . ARG A 1 70 ? -2.019 -3.784 12.294 1.00 85.56 70 ARG A CA 1
ATOM 517 C C . ARG A 1 70 ? -2.060 -4.793 11.154 1.00 85.56 70 ARG A C 1
ATOM 519 O O . ARG A 1 70 ? -1.896 -5.985 11.397 1.00 85.56 70 ARG A O 1
ATOM 526 N N . ILE A 1 71 ? -2.214 -4.298 9.933 1.00 82.88 71 ILE A N 1
ATOM 527 C CA . ILE A 1 71 ? -2.077 -5.095 8.715 1.00 82.88 71 ILE A CA 1
ATOM 528 C C . ILE A 1 71 ? -0.720 -4.831 8.074 1.00 82.88 71 ILE A C 1
ATOM 530 O O . ILE A 1 71 ? -0.139 -3.756 8.252 1.00 82.88 71 ILE A O 1
ATOM 534 N N . TYR A 1 72 ? -0.225 -5.801 7.314 1.00 84.62 72 TYR A N 1
ATOM 535 C CA . TYR A 1 72 ? 1.063 -5.729 6.638 1.00 84.62 72 TYR A CA 1
ATOM 536 C C . TYR A 1 72 ? 0.871 -5.916 5.140 1.00 84.62 72 TYR A C 1
ATOM 538 O O . TYR A 1 72 ? 0.252 -6.881 4.702 1.00 84.62 72 TYR A O 1
ATOM 546 N N . VAL A 1 73 ? 1.430 -5.001 4.359 1.00 82.56 73 VAL A N 1
ATOM 547 C CA . VAL A 1 73 ? 1.441 -5.042 2.900 1.00 82.56 73 VAL A CA 1
ATOM 548 C C . VAL A 1 73 ? 2.881 -5.269 2.470 1.00 82.56 73 VAL A C 1
ATOM 550 O O . VAL A 1 73 ? 3.740 -4.423 2.715 1.00 82.56 73 VAL A O 1
ATOM 553 N N . ALA A 1 74 ? 3.152 -6.404 1.840 1.00 82.06 74 ALA A N 1
ATOM 554 C CA . ALA A 1 74 ? 4.435 -6.697 1.222 1.00 82.06 74 ALA A CA 1
ATOM 555 C C . ALA A 1 74 ? 4.299 -6.582 -0.296 1.00 82.06 74 ALA A C 1
ATOM 557 O O . ALA A 1 74 ? 3.358 -7.108 -0.886 1.00 82.06 74 ALA A O 1
ATOM 558 N N . VAL A 1 75 ? 5.247 -5.904 -0.926 1.00 79.69 75 VAL A N 1
ATOM 559 C CA . VAL A 1 75 ? 5.298 -5.699 -2.368 1.00 79.69 75 VAL A CA 1
ATOM 560 C C . VAL A 1 75 ? 6.611 -6.250 -2.879 1.00 79.69 75 VAL A C 1
ATOM 562 O O . VAL A 1 75 ? 7.679 -5.922 -2.363 1.00 79.69 75 VAL A O 1
ATOM 565 N N . THR A 1 76 ? 6.530 -7.089 -3.901 1.00 79.12 76 THR A N 1
ATOM 566 C CA . THR A 1 76 ? 7.698 -7.597 -4.619 1.00 79.12 76 THR A CA 1
ATOM 567 C C . THR A 1 76 ? 7.540 -7.273 -6.091 1.00 79.12 76 THR A C 1
ATOM 569 O O . THR A 1 76 ? 6.454 -7.416 -6.646 1.00 79.12 76 THR A O 1
ATOM 572 N N . SER A 1 77 ? 8.605 -6.807 -6.727 1.00 77.44 77 SER A N 1
ATOM 573 C CA . SER A 1 77 ? 8.614 -6.516 -8.155 1.00 77.44 77 SER A CA 1
ATOM 574 C C . SER A 1 77 ? 9.872 -7.071 -8.790 1.00 77.44 77 SER A C 1
ATOM 576 O O . SER A 1 77 ? 10.941 -7.041 -8.183 1.00 77.44 77 SER A O 1
ATOM 578 N N . THR A 1 78 ? 9.741 -7.550 -10.020 1.00 78.00 78 THR A N 1
ATOM 579 C CA . THR A 1 78 ? 10.854 -8.049 -10.840 1.00 78.00 78 THR A CA 1
ATOM 580 C C . THR A 1 78 ? 11.126 -7.081 -11.987 1.00 78.00 78 THR A C 1
ATOM 582 O O . THR A 1 78 ? 10.199 -6.429 -12.484 1.00 78.00 78 THR A O 1
ATOM 585 N N . ALA A 1 79 ? 12.390 -6.896 -12.366 1.00 76.00 79 ALA A N 1
ATOM 586 C CA . ALA A 1 79 ? 12.735 -6.060 -13.513 1.00 76.00 79 ALA A CA 1
ATOM 587 C C . ALA A 1 79 ? 12.239 -6.673 -14.833 1.00 76.00 79 ALA A C 1
ATOM 589 O O . ALA A 1 79 ? 11.833 -7.835 -14.900 1.00 76.00 79 ALA A O 1
ATOM 590 N N . ALA A 1 80 ? 12.224 -5.857 -15.886 1.00 74.25 80 ALA A N 1
ATOM 591 C CA . ALA A 1 80 ? 11.919 -6.334 -17.226 1.00 74.25 80 ALA A CA 1
ATOM 592 C C . ALA A 1 80 ? 13.041 -7.239 -17.769 1.00 74.25 80 ALA A C 1
ATOM 594 O O . ALA A 1 80 ? 14.203 -7.026 -17.413 1.00 74.25 80 ALA A O 1
ATOM 595 N N . PRO A 1 81 ? 12.738 -8.184 -18.682 1.00 71.81 81 PRO A N 1
ATOM 596 C CA . PRO A 1 81 ? 13.754 -8.847 -19.480 1.00 71.81 81 PRO A CA 1
ATOM 597 C C . PRO A 1 81 ? 14.685 -7.813 -20.129 1.00 71.81 81 PRO A C 1
ATOM 599 O O . PRO A 1 81 ? 14.195 -6.793 -20.626 1.00 71.81 81 PRO A O 1
ATOM 602 N N . PRO A 1 82 ? 16.002 -8.070 -20.153 1.00 76.25 82 PRO A N 1
ATOM 603 C CA . PRO A 1 82 ? 16.660 -9.326 -19.769 1.00 76.25 82 PRO A CA 1
ATOM 604 C C . PRO A 1 82 ? 17.063 -9.443 -18.283 1.00 76.25 82 PRO A C 1
ATOM 606 O O . PRO A 1 82 ? 17.613 -10.467 -17.909 1.00 76.25 82 PRO A O 1
ATOM 609 N N . ALA A 1 83 ? 16.807 -8.442 -17.437 1.00 75.88 83 ALA A N 1
ATOM 610 C CA . ALA A 1 83 ? 17.351 -8.360 -16.074 1.00 75.88 83 ALA A CA 1
ATOM 611 C C . ALA A 1 83 ? 16.440 -8.985 -14.995 1.00 75.88 83 ALA A C 1
ATOM 613 O O . ALA A 1 83 ? 16.339 -8.466 -13.884 1.00 75.88 83 ALA A O 1
ATOM 614 N N . GLU A 1 84 ? 15.732 -10.073 -15.308 1.00 74.19 84 GLU A N 1
ATOM 615 C CA . GLU A 1 84 ? 14.690 -10.662 -14.444 1.00 74.19 84 GLU A CA 1
ATOM 616 C C . GLU A 1 84 ? 15.209 -11.108 -13.059 1.00 74.19 84 GLU A C 1
ATOM 618 O O . GLU A 1 84 ? 14.425 -11.251 -12.111 1.00 74.19 84 GLU A O 1
ATOM 623 N N . GLU A 1 85 ? 16.525 -11.298 -12.904 1.00 70.94 85 GLU A N 1
ATOM 624 C CA . GLU A 1 85 ? 17.162 -11.548 -11.610 1.00 70.94 85 GLU A CA 1
ATOM 625 C C . GLU A 1 85 ? 17.087 -10.364 -10.633 1.00 70.94 85 GLU A C 1
ATOM 627 O O . GLU A 1 85 ? 17.158 -10.575 -9.417 1.00 70.94 85 GLU A O 1
ATOM 632 N N . VAL A 1 86 ? 16.909 -9.132 -11.121 1.00 71.38 86 VAL A N 1
ATOM 633 C CA . VAL A 1 86 ? 16.807 -7.946 -10.268 1.00 71.38 86 VAL A CA 1
ATOM 634 C C . VAL A 1 86 ? 15.408 -7.869 -9.667 1.00 71.38 86 VAL A C 1
ATOM 636 O O . VAL A 1 86 ? 14.388 -7.804 -10.361 1.00 71.38 86 VAL A O 1
ATOM 639 N N . ARG A 1 87 ? 15.364 -7.882 -8.332 1.00 79.00 87 ARG A N 1
ATOM 640 C CA . ARG A 1 87 ? 14.126 -7.852 -7.555 1.00 79.00 87 ARG A CA 1
ATOM 641 C C . ARG A 1 87 ? 14.151 -6.703 -6.572 1.00 79.00 87 ARG A C 1
ATOM 643 O O . ARG A 1 87 ? 15.095 -6.577 -5.793 1.00 79.00 87 ARG A O 1
ATOM 650 N N . CYS A 1 88 ? 13.048 -5.969 -6.521 1.00 85.31 88 CYS A N 1
ATOM 651 C CA . CYS A 1 88 ? 12.795 -5.052 -5.429 1.00 85.31 88 CYS A CA 1
ATOM 652 C C . CYS A 1 88 ? 11.731 -5.598 -4.489 1.00 85.31 88 CYS A C 1
ATOM 654 O O . CYS A 1 88 ? 10.714 -6.142 -4.925 1.00 85.31 88 CYS A O 1
ATOM 656 N N . ALA A 1 89 ? 11.957 -5.407 -3.194 1.00 85.31 89 ALA A N 1
ATOM 657 C CA . ALA A 1 89 ? 10.977 -5.661 -2.160 1.00 85.31 89 ALA A CA 1
ATOM 658 C C . ALA A 1 89 ? 10.828 -4.414 -1.288 1.00 85.31 89 ALA A C 1
ATOM 660 O O . ALA A 1 89 ? 11.818 -3.810 -0.866 1.00 85.31 89 ALA A O 1
ATOM 661 N N . ALA A 1 90 ? 9.581 -4.040 -1.038 1.00 88.19 90 ALA A N 1
ATOM 662 C CA . ALA A 1 90 ? 9.212 -3.007 -0.089 1.00 88.19 90 ALA A CA 1
ATOM 663 C C . ALA A 1 90 ? 7.965 -3.461 0.652 1.00 88.19 90 ALA A C 1
ATOM 665 O O . ALA A 1 90 ? 7.161 -4.238 0.143 1.00 88.19 90 ALA A O 1
ATOM 666 N N . GLY A 1 91 ? 7.762 -2.947 1.848 1.00 87.88 91 GLY A N 1
ATOM 667 C CA . GLY A 1 91 ? 6.527 -3.177 2.551 1.00 87.88 91 GLY A CA 1
ATOM 668 C C . GLY A 1 91 ? 6.216 -2.087 3.540 1.00 87.88 91 GLY A C 1
ATOM 669 O O . GLY A 1 91 ? 7.063 -1.285 3.935 1.00 87.88 91 GLY A O 1
ATOM 670 N N . VAL A 1 92 ? 4.944 -2.044 3.890 1.00 90.38 92 VAL A N 1
ATOM 671 C CA . VAL A 1 92 ? 4.386 -1.055 4.789 1.00 90.38 92 VAL A CA 1
ATOM 672 C C . VAL A 1 92 ? 3.326 -1.723 5.644 1.00 90.38 92 VAL A C 1
ATOM 674 O O . VAL A 1 92 ? 2.547 -2.549 5.174 1.00 90.38 92 VAL A O 1
ATOM 677 N N . SER A 1 93 ? 3.318 -1.402 6.928 1.00 89.94 93 SER A N 1
ATOM 678 C CA . SER A 1 93 ? 2.266 -1.816 7.850 1.00 89.94 93 SER A CA 1
ATOM 679 C C . SER A 1 93 ? 1.573 -0.594 8.407 1.00 89.94 93 SER A C 1
ATOM 681 O O . SER A 1 93 ? 2.217 0.434 8.570 1.00 89.94 93 SER A O 1
ATOM 683 N N . PHE A 1 94 ? 0.293 -0.696 8.727 1.00 92.12 94 PHE A N 1
ATOM 684 C CA . PHE A 1 94 ? -0.473 0.388 9.341 1.00 92.12 94 PHE A CA 1
ATOM 685 C C . PHE A 1 94 ? -1.684 -0.183 10.079 1.00 92.12 94 PHE A C 1
ATOM 687 O O . PHE A 1 94 ? -1.979 -1.372 9.950 1.00 92.12 94 PHE A O 1
ATOM 694 N N . ILE A 1 95 ? -2.362 0.646 10.872 1.00 87.94 95 ILE A N 1
ATOM 695 C CA . ILE A 1 95 ? -3.580 0.270 11.598 1.00 87.94 95 ILE A CA 1
ATOM 696 C C . ILE A 1 95 ? -4.772 0.957 10.912 1.00 87.94 95 ILE A C 1
ATOM 698 O O . ILE A 1 95 ? -4.930 2.174 11.055 1.00 87.94 95 ILE A O 1
ATOM 702 N N . PRO A 1 96 ? -5.603 0.223 10.147 1.00 84.06 96 PRO A N 1
ATOM 703 C CA . PRO A 1 96 ? -6.793 0.784 9.523 1.00 84.06 96 PRO A CA 1
ATOM 704 C C . PRO A 1 96 ? -7.827 1.176 10.583 1.00 84.06 96 PRO A C 1
ATOM 706 O O . PRO A 1 96 ? -8.018 0.457 11.558 1.00 84.06 96 PRO A O 1
ATOM 709 N N . ARG A 1 97 ? -8.533 2.287 10.379 1.00 82.25 97 ARG A N 1
ATOM 710 C CA . ARG A 1 97 ? -9.625 2.752 11.242 1.00 82.25 97 ARG A CA 1
ATOM 711 C C . ARG A 1 97 ? -10.972 2.508 10.580 1.00 82.25 97 ARG A C 1
ATOM 713 O O . ARG A 1 97 ? -11.096 2.542 9.353 1.00 82.25 97 ARG A O 1
ATOM 720 N N . THR A 1 98 ? -11.995 2.327 11.405 1.00 76.56 98 THR A N 1
ATOM 721 C CA . THR A 1 98 ? -13.386 2.235 10.952 1.00 76.56 98 THR A CA 1
ATOM 722 C C . THR A 1 98 ? -13.790 3.464 10.136 1.00 76.56 98 THR A C 1
ATOM 724 O O . THR A 1 98 ? -13.460 4.593 10.490 1.00 76.56 98 THR A O 1
ATOM 727 N N . GLY A 1 99 ? -14.474 3.236 9.011 1.00 74.19 99 GLY A N 1
ATOM 728 C CA . GLY A 1 99 ? -14.936 4.292 8.101 1.00 74.19 99 GLY A CA 1
ATOM 729 C C . GLY A 1 99 ? -13.840 4.973 7.272 1.00 74.19 99 GLY A C 1
ATOM 730 O O . GLY A 1 99 ? -14.160 5.742 6.372 1.00 74.19 99 GLY A O 1
ATOM 731 N N . ALA A 1 100 ? -12.559 4.680 7.519 1.00 82.56 100 ALA A N 1
ATOM 732 C CA . ALA A 1 100 ? -11.461 5.296 6.790 1.00 82.56 100 ALA A CA 1
ATOM 733 C C . ALA A 1 100 ? -11.176 4.606 5.446 1.00 82.56 100 ALA A C 1
ATOM 735 O O . ALA A 1 100 ? -11.407 3.404 5.233 1.00 82.56 100 ALA A O 1
ATOM 736 N N . GLN A 1 101 ? -10.625 5.401 4.535 1.00 85.31 101 GLN A N 1
ATOM 737 C CA . GLN A 1 101 ? -10.202 4.983 3.211 1.00 85.31 101 GLN A CA 1
ATOM 738 C C . GLN A 1 101 ? -8.703 5.217 3.051 1.00 85.31 101 GLN A C 1
ATOM 740 O O . GLN A 1 101 ? -8.172 6.226 3.516 1.00 85.31 101 GLN A O 1
ATOM 745 N N . TYR A 1 102 ? -8.019 4.270 2.418 1.00 87.00 102 TYR A N 1
ATOM 746 C CA . TYR A 1 102 ? -6.566 4.268 2.322 1.00 87.00 102 TYR A CA 1
ATOM 747 C C . TYR A 1 102 ? -6.107 4.059 0.890 1.00 87.00 102 TYR A C 1
ATOM 749 O O . TYR A 1 102 ? -6.695 3.269 0.160 1.00 87.00 102 TYR A O 1
ATOM 757 N N . GLU A 1 103 ? -5.015 4.708 0.520 1.00 88.50 103 GLU A N 1
ATOM 758 C CA . GLU A 1 103 ? -4.301 4.473 -0.723 1.00 88.50 103 GLU A CA 1
ATOM 759 C C . GLU A 1 103 ? -2.891 3.971 -0.416 1.00 88.50 103 GLU A C 1
ATOM 761 O O . GLU A 1 103 ? -2.120 4.625 0.289 1.00 88.50 103 GLU A O 1
ATOM 766 N N . ILE A 1 104 ? -2.545 2.805 -0.952 1.00 87.75 104 ILE A N 1
ATOM 767 C CA . ILE A 1 104 ? 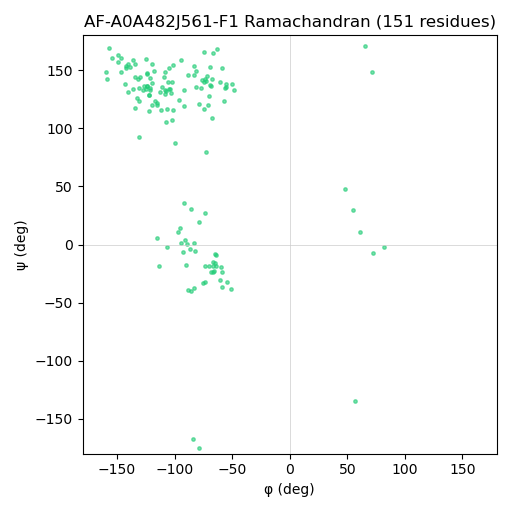-1.173 2.303 -0.946 1.00 87.75 104 ILE A CA 1
ATOM 768 C C . ILE A 1 104 ? -0.520 2.768 -2.242 1.00 87.75 104 ILE A C 1
ATOM 770 O O . ILE A 1 104 ? -0.979 2.408 -3.327 1.00 87.75 104 ILE A O 1
ATOM 774 N N . ARG A 1 105 ? 0.547 3.563 -2.125 1.00 88.69 105 ARG A N 1
ATOM 775 C CA . ARG A 1 105 ? 1.383 3.977 -3.259 1.00 88.69 105 ARG A CA 1
ATOM 776 C C . ARG A 1 105 ? 2.648 3.148 -3.280 1.00 88.69 105 ARG A C 1
ATOM 778 O O . ARG A 1 105 ? 3.463 3.268 -2.363 1.00 88.69 105 ARG A O 1
ATOM 785 N N . TYR A 1 106 ? 2.810 2.357 -4.333 1.00 85.62 106 TYR A N 1
ATOM 786 C CA . TYR A 1 106 ? 4.071 1.704 -4.656 1.00 85.62 106 TYR A CA 1
ATOM 787 C C . TYR A 1 106 ? 4.756 2.419 -5.818 1.00 85.62 106 TYR A C 1
ATOM 789 O O . TYR A 1 106 ? 4.129 2.727 -6.831 1.00 85.62 106 TYR A O 1
ATOM 797 N N . THR A 1 107 ? 6.050 2.669 -5.659 1.00 85.56 107 THR A N 1
ATOM 798 C CA . THR A 1 107 ? 6.907 3.230 -6.709 1.00 85.56 107 THR A CA 1
ATOM 799 C C . THR A 1 107 ? 8.179 2.412 -6.803 1.00 85.56 107 THR A C 1
ATOM 801 O O . THR A 1 107 ? 8.721 2.018 -5.766 1.00 85.56 107 THR A O 1
ATOM 804 N N . ARG A 1 108 ? 8.674 2.209 -8.022 1.00 8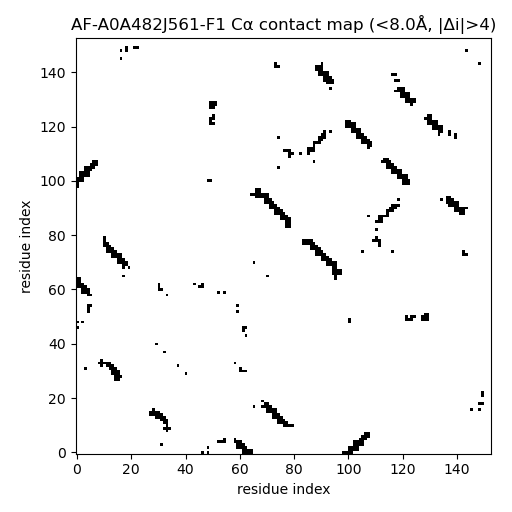5.38 108 ARG A N 1
ATOM 805 C CA . ARG A 1 108 ? 9.995 1.637 -8.294 1.00 85.38 108 ARG A CA 1
ATOM 806 C C . ARG A 1 108 ? 10.700 2.422 -9.390 1.00 85.38 108 ARG A C 1
ATOM 808 O O . ARG A 1 108 ? 10.030 3.073 -10.190 1.00 85.38 108 ARG A O 1
ATOM 815 N N . ASP A 1 109 ? 12.016 2.314 -9.434 1.00 83.19 109 ASP A N 1
ATOM 816 C CA . ASP A 1 109 ? 12.796 2.713 -10.601 1.00 83.19 109 ASP A CA 1
ATOM 817 C C . ASP A 1 109 ? 12.666 1.699 -11.755 1.00 83.19 109 ASP A C 1
ATOM 819 O O . ASP A 1 109 ? 12.188 0.572 -11.592 1.00 83.19 109 ASP A O 1
ATOM 823 N N . GLU A 1 110 ? 13.086 2.110 -12.951 1.00 75.50 110 GLU A N 1
ATOM 824 C CA . GLU A 1 110 ? 12.964 1.308 -14.177 1.00 75.50 110 GLU A CA 1
ATOM 825 C C . GLU A 1 110 ? 13.725 -0.024 -14.095 1.00 75.50 110 GLU A C 1
ATOM 827 O O . GLU A 1 110 ? 13.297 -1.031 -14.661 1.00 75.50 110 GLU A O 1
ATOM 832 N N . THR A 1 111 ? 14.826 -0.051 -13.341 1.00 75.81 111 THR A N 1
ATOM 833 C CA . THR A 1 111 ? 15.686 -1.226 -13.151 1.00 75.81 111 THR A CA 1
ATOM 834 C C . THR A 1 111 ? 15.226 -2.137 -12.014 1.00 75.81 111 THR A C 1
ATOM 836 O O . THR A 1 111 ? 15.814 -3.198 -11.820 1.00 75.81 111 THR A O 1
ATOM 839 N N . ALA A 1 112 ? 14.181 -1.762 -11.267 1.00 75.06 112 ALA A N 1
ATOM 840 C CA . ALA A 1 112 ? 13.743 -2.443 -10.051 1.00 75.06 112 ALA A CA 1
ATOM 841 C C . ALA A 1 112 ? 14.849 -2.596 -8.982 1.00 75.06 112 ALA A C 1
ATOM 843 O O . ALA A 1 112 ? 14.828 -3.557 -8.211 1.00 75.06 112 ALA A O 1
ATOM 844 N N . GLN A 1 113 ? 15.812 -1.674 -8.925 1.00 78.50 113 GLN A N 1
ATOM 845 C CA . GLN A 1 113 ? 16.846 -1.630 -7.886 1.00 78.50 113 GLN A CA 1
ATOM 846 C C . GLN A 1 113 ? 16.337 -0.936 -6.622 1.00 78.50 113 GLN A C 1
ATOM 848 O O . GLN A 1 113 ? 16.632 -1.367 -5.502 1.00 78.50 113 GLN A O 1
ATOM 853 N N . HIS A 1 114 ? 15.529 0.106 -6.796 1.00 84.50 114 HIS A N 1
ATOM 854 C CA . HIS A 1 114 ? 14.929 0.866 -5.716 1.00 84.50 114 HIS A CA 1
ATOM 855 C C . HIS A 1 114 ? 13.412 0.843 -5.820 1.00 84.50 114 HIS A C 1
ATOM 857 O O . HIS A 1 114 ? 12.819 1.074 -6.870 1.00 84.50 114 HIS A O 1
ATOM 863 N N . CYS A 1 115 ? 12.761 0.605 -4.689 1.00 87.44 115 CYS A N 1
ATOM 864 C CA . CYS A 1 115 ? 11.322 0.722 -4.577 1.00 87.44 115 CYS A CA 1
ATOM 865 C C . CYS A 1 115 ? 10.921 1.142 -3.173 1.00 87.44 115 CYS A C 1
ATOM 867 O O . CYS A 1 115 ? 11.650 0.949 -2.199 1.00 87.44 115 CYS A O 1
ATOM 869 N N . SER A 1 116 ? 9.735 1.723 -3.080 1.00 89.38 116 SER A N 1
ATOM 870 C CA . SER A 1 116 ? 9.139 2.132 -1.820 1.00 89.38 116 SER A CA 1
ATOM 871 C C . SER A 1 116 ? 7.638 1.886 -1.841 1.00 89.38 116 SER A C 1
ATOM 873 O O . SER A 1 116 ? 6.998 1.890 -2.895 1.00 89.38 116 SER A O 1
ATOM 875 N N . ALA A 1 117 ? 7.087 1.655 -0.655 1.00 89.88 117 ALA A N 1
ATOM 876 C CA . ALA A 1 117 ? 5.660 1.556 -0.418 1.00 89.88 117 ALA A CA 1
ATOM 877 C C . ALA A 1 117 ? 5.295 2.525 0.707 1.00 89.88 117 ALA A C 1
ATOM 879 O O . ALA A 1 117 ? 5.997 2.598 1.716 1.00 89.88 117 ALA A O 1
ATOM 880 N N . ARG A 1 118 ? 4.198 3.261 0.541 1.00 92.12 118 ARG A N 1
ATOM 881 C CA . ARG A 1 118 ? 3.661 4.159 1.571 1.00 92.12 118 ARG A CA 1
ATOM 882 C C . ARG A 1 118 ? 2.150 4.063 1.642 1.00 92.12 118 ARG A C 1
ATOM 884 O O . ARG A 1 118 ? 1.500 3.767 0.639 1.00 92.12 118 ARG A O 1
ATOM 891 N N . VAL A 1 119 ? 1.611 4.357 2.819 1.00 92.06 119 VAL A N 1
ATOM 892 C CA . VAL A 1 119 ? 0.165 4.393 3.054 1.00 92.06 119 VAL A CA 1
ATOM 893 C C . VAL A 1 119 ? -0.276 5.834 3.218 1.00 92.06 119 VAL A C 1
ATOM 895 O O . VAL A 1 119 ? 0.328 6.621 3.955 1.00 92.06 119 VAL A O 1
ATOM 898 N N . LEU A 1 120 ? -1.349 6.164 2.520 1.00 92.69 120 LEU A N 1
ATOM 899 C CA . LEU A 1 120 ? -1.999 7.455 2.555 1.00 92.69 120 LEU A CA 1
ATOM 900 C C . LEU A 1 120 ? -3.443 7.261 2.993 1.00 92.69 120 LEU A C 1
ATOM 902 O O . LEU A 1 120 ? -4.077 6.272 2.633 1.00 92.69 120 LEU A O 1
ATOM 906 N N . ARG A 1 121 ? -3.963 8.201 3.770 1.00 91.44 121 ARG A N 1
ATOM 907 C CA . ARG A 1 121 ? -5.377 8.292 4.104 1.00 91.44 121 ARG A CA 1
ATOM 908 C C . ARG A 1 121 ? -6.063 9.190 3.082 1.00 91.44 121 ARG A C 1
ATOM 910 O O . ARG A 1 121 ? -5.556 10.269 2.775 1.00 91.44 121 ARG A O 1
ATOM 917 N N . LEU A 1 122 ? -7.193 8.719 2.570 1.00 89.38 122 LEU A N 1
ATOM 918 C CA . LEU A 1 122 ? -8.072 9.469 1.687 1.00 89.38 122 LEU A CA 1
ATOM 919 C C . LEU A 1 122 ? -9.189 10.088 2.522 1.00 89.38 122 LEU A C 1
ATOM 921 O O . LEU A 1 122 ? -9.902 9.388 3.244 1.00 89.38 122 LEU A O 1
ATOM 925 N N . GLU A 1 123 ? -9.327 11.401 2.420 1.00 88.38 123 GLU A N 1
ATOM 926 C CA . GLU A 1 123 ? -10.363 12.172 3.095 1.00 88.38 123 GLU A CA 1
ATOM 927 C C . GLU A 1 123 ? -11.278 12.797 2.041 1.00 88.38 123 GLU A C 1
ATOM 929 O O . GLU A 1 123 ? -10.784 13.549 1.199 1.00 88.38 123 GLU A O 1
ATOM 934 N N . PRO A 1 124 ? -12.589 12.494 2.047 1.00 85.25 124 PRO A N 1
ATOM 935 C CA . PRO A 1 124 ? -13.518 13.020 1.056 1.00 85.25 124 PRO A CA 1
ATOM 936 C C . PRO A 1 124 ? -13.487 14.547 1.011 1.00 85.25 124 PRO A C 1
ATOM 938 O O . PRO A 1 124 ? -13.491 15.213 2.049 1.00 85.25 124 PRO A O 1
ATOM 941 N N . ARG A 1 125 ? -13.513 15.100 -0.197 1.00 87.56 125 ARG A N 1
ATOM 942 C CA . ARG A 1 125 ? -13.704 16.528 -0.437 1.00 87.56 125 ARG A CA 1
ATOM 943 C C . ARG A 1 125 ? -15.102 16.756 -1.017 1.00 87.56 125 ARG A C 1
ATOM 945 O O . ARG A 1 125 ? -15.642 15.903 -1.715 1.00 87.56 125 ARG A O 1
ATOM 952 N N . GLY A 1 126 ? -15.701 17.909 -0.716 1.00 78.88 126 GLY A N 1
ATOM 953 C CA . GLY A 1 126 ? -17.075 18.239 -1.127 1.00 78.88 126 GLY A CA 1
ATOM 954 C C . GLY A 1 126 ? -17.301 18.352 -2.642 1.00 78.88 126 GLY A C 1
ATOM 955 O O . GLY A 1 126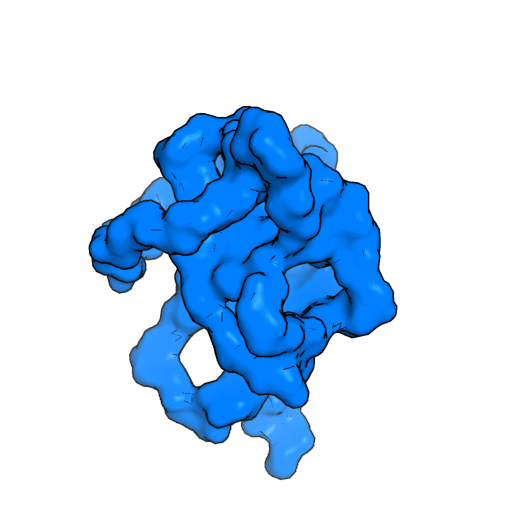 ? -18.442 18.448 -3.072 1.00 78.88 126 GLY A O 1
ATOM 956 N N . ASP A 1 127 ? -16.237 18.325 -3.445 1.00 84.56 127 ASP A N 1
ATOM 95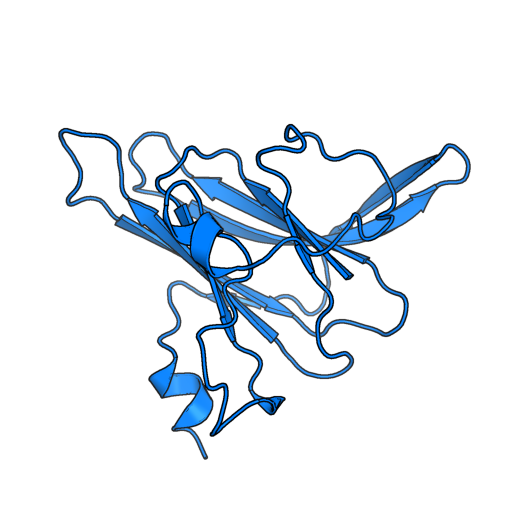7 C CA . ASP A 1 127 ? -16.259 18.345 -4.912 1.00 84.56 127 ASP A CA 1
ATOM 958 C C . ASP A 1 127 ? -16.134 16.942 -5.543 1.00 84.56 127 ASP A C 1
ATOM 960 O O . ASP A 1 127 ? -15.919 16.822 -6.746 1.00 84.56 127 ASP A O 1
ATOM 964 N N . GLY A 1 128 ? -16.241 15.875 -4.742 1.00 77.50 128 GLY A N 1
ATOM 965 C CA . GLY A 1 128 ? -16.048 14.493 -5.197 1.00 77.50 128 GLY A CA 1
ATOM 966 C C . GLY A 1 128 ? -14.579 14.060 -5.271 1.00 77.50 128 GLY A C 1
ATOM 967 O O . GLY A 1 128 ? -14.289 12.901 -5.573 1.00 77.50 128 GLY A O 1
ATOM 968 N N . GLY A 1 129 ? -13.641 14.960 -4.961 1.00 84.56 129 GLY A N 1
ATOM 969 C CA . GLY A 1 129 ? -12.226 14.649 -4.808 1.00 84.56 129 GLY A CA 1
ATOM 970 C C . GLY A 1 129 ? -11.886 14.012 -3.459 1.00 84.56 129 GLY A C 1
ATOM 971 O O . GLY A 1 129 ? -12.744 13.741 -2.616 1.00 84.56 129 GLY A O 1
ATOM 972 N N . ALA A 1 130 ? -10.589 13.806 -3.234 1.00 88.25 130 ALA A N 1
ATOM 973 C CA . ALA A 1 130 ? -10.063 13.380 -1.945 1.00 88.25 130 ALA A CA 1
ATOM 974 C C . ALA A 1 130 ? -8.813 14.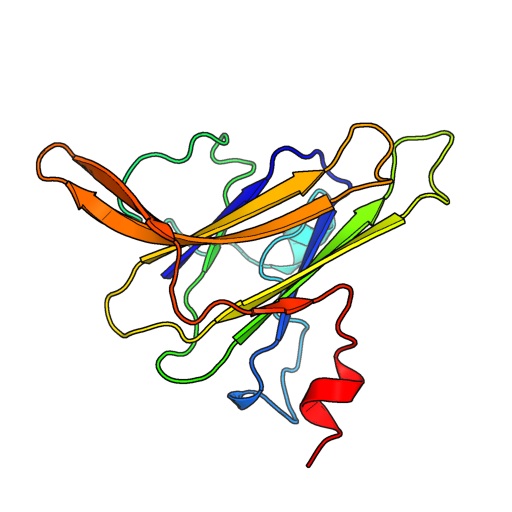181 -1.578 1.00 88.25 130 ALA A C 1
ATOM 976 O O . ALA A 1 130 ? -7.896 14.327 -2.388 1.00 88.25 130 ALA A O 1
ATOM 977 N N . ASN A 1 131 ? -8.755 14.662 -0.339 1.00 89.50 131 ASN A N 1
ATOM 978 C CA . ASN A 1 131 ? -7.502 15.084 0.265 1.00 89.50 131 ASN A CA 1
ATOM 979 C C . ASN A 1 131 ? -6.688 13.839 0.623 1.00 89.50 131 ASN A C 1
ATOM 981 O O . ASN A 1 131 ? -7.230 12.818 1.051 1.00 89.50 131 ASN A O 1
ATOM 985 N N . VAL A 1 132 ? -5.375 13.934 0.447 1.00 89.50 132 VAL A N 1
ATOM 986 C CA . VAL A 1 132 ? -4.459 12.817 0.656 1.00 89.50 132 VAL A CA 1
ATOM 987 C C . VAL A 1 132 ? -3.462 13.197 1.739 1.00 89.50 132 VAL A C 1
ATOM 989 O O . VAL A 1 132 ? -2.707 14.153 1.574 1.00 89.50 132 VAL A O 1
ATOM 992 N N . ALA A 1 133 ? -3.437 12.437 2.831 1.00 91.06 133 ALA A N 1
ATOM 993 C CA . ALA A 1 133 ? -2.530 12.661 3.954 1.00 91.06 133 ALA A CA 1
ATOM 994 C C . ALA A 1 133 ? -1.697 11.403 4.252 1.00 91.06 133 ALA A C 1
ATOM 996 O O . ALA A 1 133 ? -2.195 10.294 4.065 1.00 91.06 133 ALA A O 1
ATOM 997 N N . PRO A 1 134 ? -0.446 11.517 4.731 1.00 91.50 134 PRO A N 1
ATOM 998 C CA . PRO A 1 134 ? 0.298 10.365 5.236 1.00 91.50 134 PRO A CA 1
ATOM 999 C C . PRO A 1 134 ? -0.465 9.647 6.356 1.00 91.50 134 PRO A C 1
ATOM 1001 O O . PRO A 1 134 ? -0.964 10.297 7.272 1.00 91.50 134 PRO A O 1
ATOM 1004 N N . GLU A 1 135 ? -0.539 8.313 6.318 1.00 94.31 135 GLU A N 1
ATOM 1005 C CA . GLU A 1 135 ? -1.103 7.550 7.438 1.00 94.31 135 GLU A CA 1
ATOM 1006 C C . GLU A 1 135 ? -0.094 7.525 8.603 1.00 94.31 135 GLU A C 1
ATOM 1008 O O . GLU A 1 135 ? 1.002 6.979 8.437 1.00 94.31 135 GLU A O 1
ATOM 1013 N N . PRO A 1 136 ? -0.417 8.106 9.776 1.00 92.00 136 PRO A N 1
ATOM 1014 C CA . PRO A 1 136 ? 0.544 8.285 10.868 1.00 92.00 136 PRO A CA 1
ATOM 1015 C C . PRO A 1 136 ? 0.984 6.980 11.534 1.00 92.00 136 PRO A C 1
ATOM 1017 O O . PRO A 1 136 ? 2.053 6.933 12.132 1.00 92.00 136 PRO A O 1
ATOM 1020 N N . THR A 1 137 ? 0.186 5.912 11.451 1.00 92.69 137 THR A N 1
ATOM 1021 C CA . THR A 1 137 ? 0.541 4.613 12.050 1.00 92.69 137 THR A CA 1
ATOM 1022 C C . THR A 1 137 ? 1.453 3.761 11.164 1.00 92.69 137 THR A C 1
ATOM 1024 O O . THR A 1 137 ? 1.775 2.617 11.529 1.00 92.69 137 THR A O 1
ATOM 1027 N N . GLN A 1 138 ? 1.840 4.291 9.996 1.00 94.38 138 GLN A N 1
ATOM 1028 C CA . GLN A 1 138 ? 2.586 3.534 9.008 1.00 94.38 138 GLN A CA 1
ATOM 1029 C C . GLN A 1 138 ? 4.016 3.230 9.468 1.00 94.38 138 GLN A C 1
ATOM 1031 O O . GLN A 1 138 ? 4.708 4.099 9.991 1.00 94.38 138 GLN A O 1
ATOM 1036 N N . LEU A 1 139 ? 4.473 2.002 9.233 1.00 90.31 139 LEU A N 1
ATOM 1037 C CA . LEU A 1 139 ? 5.854 1.569 9.452 1.00 90.31 139 LEU A CA 1
ATOM 1038 C C . LEU A 1 139 ? 6.348 0.844 8.202 1.00 90.31 139 LEU A C 1
ATOM 1040 O O . LEU A 1 139 ? 5.725 -0.133 7.777 1.00 90.31 139 LEU A O 1
ATOM 1044 N N . GLY A 1 140 ? 7.452 1.321 7.629 1.00 88.62 140 GLY A N 1
ATOM 1045 C CA . GLY A 1 140 ? 8.094 0.708 6.467 1.00 88.62 140 GLY A CA 1
ATOM 1046 C C . GLY A 1 140 ? 8.978 -0.482 6.844 1.00 88.62 140 GLY A C 1
ATOM 1047 O O . GLY A 1 140 ? 9.569 -0.517 7.922 1.00 88.62 140 GLY A O 1
ATOM 10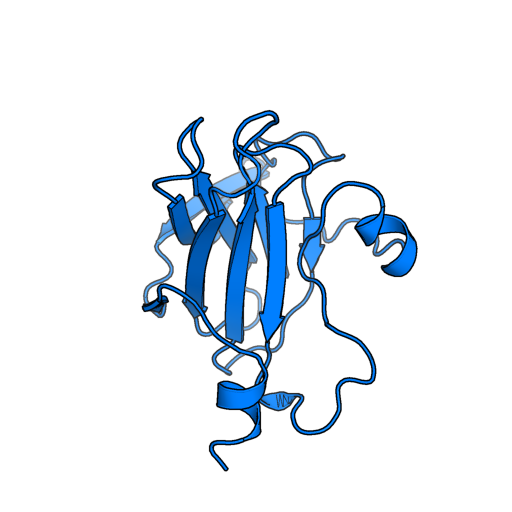48 N N . PHE A 1 141 ? 9.089 -1.452 5.942 1.00 85.12 141 PHE A N 1
ATOM 1049 C CA . PHE A 1 141 ? 10.004 -2.587 6.050 1.00 85.12 141 PHE A CA 1
ATOM 1050 C C . PHE A 1 141 ? 10.457 -3.048 4.658 1.00 85.12 141 PHE A C 1
ATOM 1052 O O . PHE A 1 141 ? 9.851 -2.704 3.647 1.00 85.12 141 PHE A O 1
ATOM 1059 N N . ARG A 1 142 ? 11.543 -3.825 4.582 1.00 72.62 142 ARG A N 1
ATOM 1060 C CA . ARG A 1 142 ? 12.132 -4.244 3.295 1.00 72.62 142 ARG A CA 1
ATOM 1061 C C . ARG A 1 142 ? 11.483 -5.502 2.716 1.00 72.62 142 ARG A C 1
ATOM 1063 O O . ARG A 1 142 ? 11.265 -5.592 1.520 1.00 72.62 142 ARG A O 1
ATOM 1070 N N . ALA A 1 143 ? 11.171 -6.478 3.558 1.00 66.69 143 ALA A N 1
ATOM 1071 C CA . ALA A 1 143 ? 10.488 -7.702 3.163 1.00 66.69 143 ALA A CA 1
ATOM 1072 C C . ALA A 1 143 ? 9.843 -8.338 4.393 1.00 66.69 143 ALA A C 1
ATOM 1074 O O . ALA A 1 143 ? 10.375 -8.226 5.498 1.00 66.69 143 ALA A O 1
ATOM 1075 N N . LEU A 1 144 ? 8.721 -9.020 4.194 1.00 65.12 144 LEU A N 1
ATOM 1076 C CA . LEU A 1 144 ? 8.046 -9.766 5.245 1.00 65.12 144 LEU A CA 1
ATOM 1077 C C . LEU A 1 144 ? 7.664 -11.125 4.689 1.00 65.12 144 LEU A C 1
ATOM 1079 O O . LEU A 1 144 ? 6.909 -11.209 3.722 1.00 65.12 144 LEU A O 1
ATOM 1083 N N . ARG A 1 145 ? 8.222 -12.183 5.277 1.00 62.56 145 ARG A N 1
ATOM 1084 C CA . ARG A 1 145 ? 7.764 -13.542 4.994 1.00 62.56 145 ARG A CA 1
ATOM 1085 C C . ARG A 1 145 ? 6.521 -13.808 5.825 1.00 62.56 145 ARG A C 1
ATOM 1087 O O . ARG A 1 145 ? 6.499 -13.483 7.012 1.00 62.56 145 ARG A O 1
ATOM 1094 N N . SER A 1 146 ? 5.513 -14.411 5.206 1.00 55.53 146 SER A N 1
ATOM 1095 C CA . SER A 1 146 ? 4.278 -14.839 5.867 1.00 55.53 146 SER A CA 1
ATOM 1096 C C . SER A 1 146 ? 4.541 -15.675 7.116 1.00 55.53 146 SER A C 1
ATOM 1098 O O . SER A 1 146 ? 3.873 -15.483 8.132 1.00 55.53 146 SER A O 1
ATOM 1100 N N . GLU A 1 147 ? 5.562 -16.538 7.071 1.00 56.56 147 GLU A N 1
ATOM 1101 C CA . GLU A 1 147 ? 5.938 -17.400 8.196 1.00 56.56 147 GLU A CA 1
ATOM 1102 C C . GLU A 1 147 ? 6.300 -16.608 9.465 1.00 56.56 147 GLU A C 1
ATOM 1104 O O . GLU A 1 147 ? 5.943 -17.023 10.565 1.00 56.56 147 GLU A O 1
ATOM 1109 N N . TYR A 1 148 ? 6.953 -15.446 9.335 1.00 57.78 148 TYR A N 1
ATOM 1110 C CA . TYR A 1 148 ? 7.386 -14.648 10.491 1.00 57.78 148 TYR A CA 1
ATOM 1111 C C . TYR A 1 148 ? 6.238 -13.923 11.198 1.00 57.78 148 TYR A C 1
ATOM 1113 O O . TYR A 1 148 ? 6.394 -13.520 12.347 1.00 57.78 148 TYR A O 1
ATOM 1121 N N . LEU A 1 149 ? 5.088 -13.756 10.540 1.00 61.09 149 LEU A N 1
ATOM 1122 C CA . LEU A 1 149 ? 3.921 -13.118 11.149 1.00 61.09 149 LEU A CA 1
ATOM 1123 C C . LEU A 1 149 ? 3.020 -14.103 11.889 1.00 61.09 149 LEU A C 1
ATOM 1125 O O . LEU A 1 149 ? 2.509 -13.763 12.953 1.00 61.09 149 LEU A O 1
ATOM 1129 N N . CYS A 1 150 ? 2.820 -15.306 11.348 1.00 61.47 150 CYS A N 1
ATOM 1130 C CA . CYS A 1 150 ? 1.978 -16.315 11.995 1.00 61.47 150 CYS A CA 1
ATOM 1131 C C . CYS A 1 150 ? 2.754 -17.243 12.948 1.00 61.47 150 CYS A C 1
ATOM 1133 O O . CYS A 1 150 ? 2.121 -17.897 13.771 1.00 61.47 150 CYS A O 1
ATOM 1135 N N . GLY A 1 151 ? 4.089 -17.310 12.848 1.00 46.25 151 GLY A N 1
ATOM 1136 C CA . GLY A 1 151 ? 4.948 -18.156 13.688 1.00 46.25 151 GLY A CA 1
ATOM 1137 C C . GLY A 1 151 ? 5.515 -17.484 14.945 1.00 46.25 151 GLY A C 1
ATOM 1138 O O . GLY A 1 151 ? 6.138 -18.161 15.751 1.00 46.25 151 GLY A O 1
ATOM 1139 N N . ALA A 1 152 ? 5.316 -16.175 15.132 1.00 50.62 152 ALA A N 1
ATOM 1140 C CA . ALA A 1 152 ? 5.800 -15.430 16.302 1.00 50.62 152 ALA A CA 1
ATOM 1141 C C . ALA A 1 152 ? 4.839 -15.490 17.512 1.00 50.62 152 ALA A C 1
ATOM 1143 O O . ALA A 1 152 ? 4.747 -14.526 18.273 1.00 50.62 152 ALA A O 1
ATOM 1144 N N . ARG A 1 153 ? 4.086 -16.586 17.662 1.00 43.16 153 ARG A N 1
ATOM 1145 C CA . ARG A 1 153 ? 3.113 -16.787 18.743 1.00 43.16 153 ARG A CA 1
ATOM 1146 C C . ARG A 1 153 ? 3.496 -17.955 19.632 1.00 43.16 153 ARG A C 1
ATOM 1148 O O . ARG A 1 153 ? 3.832 -19.015 19.065 1.00 43.16 153 ARG A O 1
#

pLDDT: mean 72.15, std 14.98, range [39.5, 94.38]

Nearest PDB structures (foldseek):
  5cw3-assembly1_D  TM=6.154E-01  e=1.643E+00  Camponotus floridanus
  5cw3-assembly1_B  TM=6.116E-01  e=2.326E+00  Camponotus floridanus
  5cw5-assembly2_B  TM=6.097E-01  e=3.699E+00  Camponotus floridanus
  5cw4-assembly1_B  TM=6.046E-01  e=3.920E+00  Camponotus floridanus

Foldseek 3Di:
DEKEDEPDAQFKWKFKDFLVCPPDDVDTPGQDHGDPVVVVHDDDDDPLDFADHPDDPNRMGDDDDDAQGKMKMKMKGAADPPRRVQMFIKMKIFGHHPPWYKYWYWYADNHNNDIYIFIWTWDHDPVRHTDTHGRPRMDMDRGDDNCVSNVPD

Mean predicted aligned error: 9.44 Å